Protein AF-A0A925M7I0-F1 (afdb_monomer_lite)

Structure (mmCIF, N/CA/C/O backbone):
data_AF-A0A925M7I0-F1
#
_entry.id   AF-A0A925M7I0-F1
#
loop_
_atom_site.group_PDB
_atom_site.id
_atom_site.type_symbol
_atom_site.label_atom_id
_atom_site.label_alt_id
_atom_site.label_comp_id
_atom_site.label_asym_id
_atom_site.label_entity_id
_atom_site.label_seq_id
_atom_site.pdbx_PDB_ins_code
_atom_site.Cartn_x
_atom_site.Cartn_y
_atom_site.Cartn_z
_atom_site.occupancy
_atom_site.B_iso_or_equiv
_atom_site.auth_seq_id
_atom_site.auth_comp_id
_atom_site.auth_asym_id
_atom_site.auth_atom_id
_atom_site.pdbx_PDB_model_num
ATOM 1 N N . MET A 1 1 ? 18.704 6.364 -15.066 1.00 90.94 1 MET A N 1
ATOM 2 C CA . MET A 1 1 ? 18.116 6.092 -13.742 1.00 90.94 1 MET A CA 1
ATOM 3 C C . MET A 1 1 ? 16.624 5.858 -13.914 1.00 90.94 1 MET A C 1
ATOM 5 O O . MET A 1 1 ? 16.005 6.660 -14.600 1.00 90.94 1 MET A O 1
ATOM 9 N N . LEU A 1 2 ? 16.064 4.808 -13.305 1.00 97.75 2 LEU A N 1
ATOM 10 C CA . LEU A 1 2 ? 14.623 4.527 -13.239 1.00 97.75 2 LEU A CA 1
ATOM 11 C C . LEU A 1 2 ? 14.126 4.755 -11.804 1.00 97.75 2 LEU A C 1
ATOM 13 O O . LEU A 1 2 ? 14.756 4.280 -10.862 1.00 97.75 2 LEU A O 1
ATOM 17 N N . GLN A 1 3 ? 13.016 5.469 -11.629 1.00 98.06 3 GLN A N 1
ATOM 18 C CA . GLN A 1 3 ? 12.435 5.775 -10.320 1.00 98.06 3 GLN A CA 1
ATOM 19 C C . GLN A 1 3 ? 10.910 5.734 -10.354 1.00 98.06 3 GLN A C 1
ATOM 21 O O . GLN A 1 3 ? 10.291 6.208 -11.300 1.00 98.06 3 GLN A O 1
ATOM 26 N N . ILE A 1 4 ? 10.314 5.224 -9.278 1.00 97.75 4 ILE A N 1
ATOM 27 C CA . ILE A 1 4 ? 8.877 5.321 -9.010 1.00 97.75 4 ILE A CA 1
ATOM 28 C C . ILE A 1 4 ? 8.637 6.609 -8.220 1.00 97.75 4 ILE A C 1
ATOM 30 O O . ILE A 1 4 ? 9.252 6.806 -7.173 1.00 97.75 4 ILE A O 1
ATOM 34 N N . THR A 1 5 ? 7.744 7.471 -8.699 1.00 98.12 5 THR A N 1
ATOM 35 C CA . THR A 1 5 ? 7.407 8.750 -8.051 1.00 98.12 5 THR A CA 1
ATOM 36 C C . THR A 1 5 ? 6.059 8.704 -7.340 1.00 98.12 5 THR A C 1
ATOM 38 O O . THR A 1 5 ? 5.875 9.393 -6.340 1.00 98.12 5 THR A O 1
ATOM 41 N N . GLN A 1 6 ? 5.131 7.860 -7.803 1.00 98.00 6 GLN A N 1
ATOM 42 C CA . GLN A 1 6 ? 3.829 7.677 -7.171 1.00 98.00 6 GLN A CA 1
ATOM 43 C C . GLN A 1 6 ? 3.412 6.209 -7.192 1.00 98.00 6 GLN A C 1
ATOM 45 O O . GLN A 1 6 ? 3.500 5.528 -8.210 1.00 98.00 6 GLN A O 1
ATOM 50 N N . SER A 1 7 ? 2.920 5.733 -6.053 1.00 96.69 7 SER A N 1
ATOM 51 C CA . SER A 1 7 ? 2.360 4.392 -5.878 1.00 96.69 7 SER A CA 1
ATOM 52 C C . SER A 1 7 ? 1.255 4.420 -4.811 1.00 96.69 7 SER A C 1
ATOM 54 O O . SER A 1 7 ? 1.166 5.399 -4.056 1.00 96.69 7 SER A O 1
ATOM 56 N N . PRO A 1 8 ? 0.393 3.389 -4.729 1.00 95.19 8 PRO A N 1
ATOM 57 C CA . PRO A 1 8 ? -0.625 3.304 -3.685 1.00 95.19 8 PRO A CA 1
ATOM 58 C C . PRO A 1 8 ? -0.032 3.428 -2.273 1.00 95.19 8 PRO A C 1
ATOM 60 O O . PRO A 1 8 ? 0.884 2.696 -1.911 1.00 95.19 8 PRO A O 1
ATOM 63 N N . GLN A 1 9 ? -0.578 4.345 -1.470 1.00 93.12 9 GLN A N 1
ATOM 64 C CA . GLN A 1 9 ? -0.134 4.599 -0.087 1.00 93.12 9 GLN A CA 1
ATOM 65 C C . GLN A 1 9 ? -0.892 3.765 0.959 1.00 93.12 9 GLN A C 1
ATOM 67 O O . GLN A 1 9 ? -0.528 3.735 2.131 1.00 93.12 9 GLN A O 1
ATOM 72 N N . ALA A 1 10 ? -1.963 3.094 0.539 1.00 91.25 10 ALA A N 1
ATOM 73 C CA . ALA A 1 10 ? -2.778 2.207 1.356 1.00 91.25 10 ALA A CA 1
ATOM 74 C C . ALA A 1 10 ? -2.949 0.864 0.630 1.00 91.25 10 ALA A C 1
ATOM 76 O O . ALA A 1 10 ? -2.753 0.812 -0.590 1.00 91.25 10 ALA A O 1
ATOM 77 N N . PRO A 1 11 ? -3.330 -0.214 1.345 1.00 94.19 11 PRO A N 1
ATOM 78 C CA . PRO A 1 11 ? -3.639 -1.483 0.707 1.00 94.19 11 PRO A CA 1
ATOM 79 C C . PRO A 1 11 ? -4.671 -1.312 -0.408 1.00 94.19 11 PRO A C 1
ATOM 81 O O . PRO A 1 11 ? -5.693 -0.649 -0.218 1.00 94.19 11 PRO A O 1
ATOM 84 N N . VAL A 1 12 ? -4.409 -1.923 -1.559 1.00 95.62 12 VAL A N 1
ATOM 85 C CA . VAL A 1 12 ? -5.344 -1.927 -2.690 1.00 95.62 12 VAL A CA 1
ATOM 86 C C . VAL A 1 12 ? -6.260 -3.138 -2.595 1.00 95.62 12 VAL A C 1
ATOM 88 O O . VAL A 1 12 ? -5.854 -4.202 -2.121 1.00 95.62 12 VAL A O 1
ATOM 91 N N . LEU A 1 13 ? -7.500 -3.002 -3.053 1.00 96.50 13 LEU A N 1
ATOM 92 C CA . LEU A 1 13 ? -8.404 -4.142 -3.125 1.00 96.50 13 LEU A CA 1
ATOM 93 C C . LEU A 1 13 ? -8.072 -5.035 -4.318 1.00 96.50 13 LEU A C 1
ATOM 95 O O . LEU A 1 13 ? -7.599 -4.582 -5.362 1.00 96.50 13 LEU A O 1
ATOM 99 N N . VAL A 1 14 ? -8.374 -6.323 -4.182 1.00 96.88 14 VAL A N 1
ATOM 100 C CA . VAL A 1 14 ? -8.437 -7.233 -5.327 1.00 96.88 14 VAL A CA 1
ATOM 101 C C . VAL A 1 14 ? -9.343 -6.626 -6.406 1.00 96.88 14 VAL A C 1
ATOM 103 O O . VAL A 1 14 ? -10.416 -6.108 -6.111 1.00 96.88 14 VAL A O 1
ATOM 106 N N . GLN A 1 15 ? -8.883 -6.673 -7.658 1.00 96.38 15 GLN A N 1
ATOM 107 C CA . GLN A 1 15 ? -9.511 -6.086 -8.848 1.00 96.38 15 GLN A CA 1
ATOM 108 C C . GLN A 1 15 ? -9.662 -4.556 -8.849 1.00 96.38 15 GLN A C 1
ATOM 110 O O . GLN A 1 15 ? -10.131 -3.997 -9.843 1.00 96.38 15 GLN A O 1
ATOM 115 N N . GLN A 1 16 ? -9.206 -3.850 -7.812 1.00 96.00 16 GLN A N 1
ATOM 116 C CA . GLN A 1 16 ? -9.140 -2.395 -7.841 1.00 96.00 16 GLN A CA 1
ATOM 117 C C . GLN A 1 16 ? -8.022 -1.945 -8.779 1.00 96.00 16 GLN A C 1
ATOM 119 O O . GLN A 1 16 ? -6.865 -2.340 -8.632 1.00 96.00 16 GLN A O 1
ATOM 124 N N . ARG A 1 17 ? -8.384 -1.085 -9.733 1.00 96.75 17 ARG A N 1
ATOM 125 C CA . ARG A 1 17 ? -7.419 -0.400 -10.590 1.00 96.75 17 ARG A CA 1
ATOM 126 C C . ARG A 1 17 ? -6.715 0.704 -9.814 1.00 96.75 17 ARG A C 1
ATOM 128 O O . ARG A 1 17 ? -7.347 1.440 -9.056 1.00 96.75 17 ARG A O 1
ATOM 135 N N . PHE A 1 18 ? -5.421 0.828 -10.044 1.00 96.00 18 PHE A N 1
ATOM 136 C CA . PHE A 1 18 ? -4.593 1.917 -9.550 1.00 96.00 18 PHE A CA 1
ATOM 137 C C . PHE A 1 18 ? -3.508 2.231 -10.578 1.00 96.00 18 PHE A C 1
ATOM 139 O O . PHE A 1 18 ? -3.229 1.419 -11.461 1.00 96.00 18 PHE A O 1
ATOM 146 N N . SER A 1 19 ? -2.881 3.392 -10.425 1.00 96.81 19 SER A N 1
ATOM 147 C CA . SER A 1 19 ? -1.779 3.823 -11.278 1.00 96.81 19 SER A CA 1
ATOM 148 C C . SER A 1 19 ? -0.482 3.869 -10.480 1.00 96.81 19 SER A C 1
ATOM 150 O O . SER A 1 19 ? -0.469 4.248 -9.304 1.00 96.81 19 SER A O 1
ATOM 152 N N . ILE A 1 20 ? 0.612 3.491 -11.129 1.00 97.44 20 ILE A N 1
ATOM 153 C CA . ILE A 1 20 ? 1.974 3.750 -10.666 1.00 97.44 20 ILE A CA 1
ATOM 154 C C . ILE A 1 20 ? 2.598 4.699 -11.675 1.00 97.44 20 ILE A C 1
ATOM 156 O O . ILE A 1 20 ? 2.519 4.458 -12.881 1.00 97.44 20 ILE A O 1
ATOM 160 N N . LEU A 1 21 ? 3.197 5.771 -11.174 1.00 98.25 21 LEU A N 1
ATOM 161 C CA . LEU A 1 21 ? 3.891 6.752 -11.992 1.00 98.25 21 LEU A CA 1
ATOM 162 C C . LEU A 1 21 ? 5.365 6.753 -11.624 1.00 98.25 21 LEU A C 1
ATOM 164 O O . LEU A 1 21 ? 5.753 6.450 -10.487 1.00 98.25 21 LEU A O 1
ATOM 168 N N . GLY A 1 22 ? 6.181 7.153 -12.583 1.00 98.19 22 GLY A N 1
ATOM 169 C CA . GLY A 1 22 ? 7.586 7.363 -12.342 1.00 98.19 22 GLY A CA 1
ATOM 170 C C . GLY A 1 22 ? 8.278 8.106 -13.461 1.00 98.19 22 GLY A C 1
ATOM 171 O O . GLY A 1 22 ? 7.657 8.636 -14.383 1.00 98.19 22 GLY A O 1
ATOM 172 N N . VAL A 1 23 ? 9.595 8.148 -13.332 1.00 98.31 23 VAL A N 1
ATOM 173 C CA . VAL A 1 23 ? 10.498 8.772 -14.290 1.00 98.31 23 VAL A CA 1
ATOM 174 C C . VAL A 1 23 ? 11.639 7.820 -14.614 1.00 98.31 23 VAL A C 1
ATOM 176 O O . VAL A 1 23 ? 12.052 6.998 -13.793 1.00 98.31 23 VAL A O 1
ATOM 179 N N . AL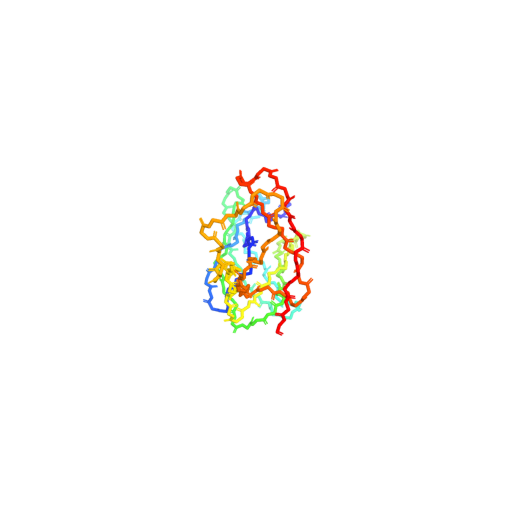A A 1 24 ? 12.141 7.910 -15.832 1.00 98.19 24 ALA A N 1
ATOM 180 C CA . ALA A 1 24 ? 13.329 7.239 -16.316 1.00 98.19 24 ALA A CA 1
ATOM 181 C C . ALA A 1 24 ? 14.251 8.270 -16.983 1.00 98.19 24 ALA A C 1
ATOM 183 O O . ALA A 1 24 ? 13.862 9.409 -17.234 1.00 98.19 24 ALA A O 1
ATOM 184 N N . SER A 1 25 ? 15.487 7.876 -17.290 1.00 97.31 25 SER A N 1
ATOM 185 C CA . SER A 1 25 ? 16.349 8.700 -18.145 1.00 97.31 25 SER A CA 1
ATOM 186 C C . SER A 1 25 ? 15.656 8.942 -19.497 1.00 97.31 25 SER A C 1
ATOM 188 O O . SER A 1 25 ? 15.249 7.952 -20.111 1.00 97.31 25 SER A O 1
ATOM 190 N N . PRO A 1 26 ? 15.591 10.185 -20.018 1.00 96.06 26 PRO A N 1
ATOM 191 C CA . PRO A 1 26 ? 15.046 10.462 -21.353 1.00 96.06 26 PRO A CA 1
ATOM 192 C C . PRO A 1 26 ? 15.755 9.699 -22.482 1.00 96.06 26 PRO A C 1
ATOM 194 O O . PRO A 1 26 ? 15.193 9.495 -23.550 1.00 96.06 26 PRO A O 1
ATOM 197 N N . SER A 1 27 ? 16.974 9.197 -22.241 1.00 96.69 27 SER A N 1
ATOM 198 C CA . SER A 1 27 ? 17.673 8.289 -23.163 1.00 96.69 27 SER A CA 1
ATOM 199 C C . SER A 1 27 ? 16.935 6.968 -23.421 1.00 96.69 27 SER A C 1
ATOM 201 O O . SER A 1 27 ? 17.282 6.264 -24.363 1.00 96.69 27 SER A O 1
ATOM 203 N N . TYR A 1 28 ? 15.963 6.607 -22.579 1.00 97.62 28 TYR A N 1
ATOM 204 C CA . TYR A 1 28 ? 15.108 5.433 -22.754 1.00 97.62 28 TYR A CA 1
ATOM 205 C C . TYR A 1 28 ? 13.752 5.759 -23.399 1.00 97.62 28 TYR A C 1
ATOM 207 O O . TYR A 1 28 ? 12.913 4.864 -23.501 1.00 97.62 28 TYR A O 1
ATOM 215 N N . ALA A 1 29 ? 13.518 6.999 -23.838 1.00 97.88 29 ALA A N 1
ATOM 216 C CA . ALA A 1 29 ? 12.279 7.388 -24.508 1.00 97.88 29 ALA A CA 1
ATOM 217 C C . ALA A 1 29 ? 11.925 6.433 -25.662 1.00 97.88 29 ALA A C 1
ATOM 219 O O . ALA A 1 29 ? 12.789 6.005 -26.431 1.00 97.88 29 ALA A O 1
ATOM 220 N N . GLY A 1 30 ? 10.646 6.067 -25.760 1.00 97.69 30 GLY A N 1
ATOM 221 C CA . GLY A 1 30 ? 10.139 5.097 -26.734 1.00 97.69 30 GLY A CA 1
ATOM 222 C C . GLY A 1 30 ? 10.402 3.628 -26.382 1.00 97.69 30 GLY A C 1
ATOM 223 O O . GLY A 1 30 ? 9.878 2.745 -27.059 1.00 97.69 30 GLY A O 1
ATOM 224 N N . SER A 1 31 ? 11.164 3.337 -25.323 1.00 97.81 31 SER 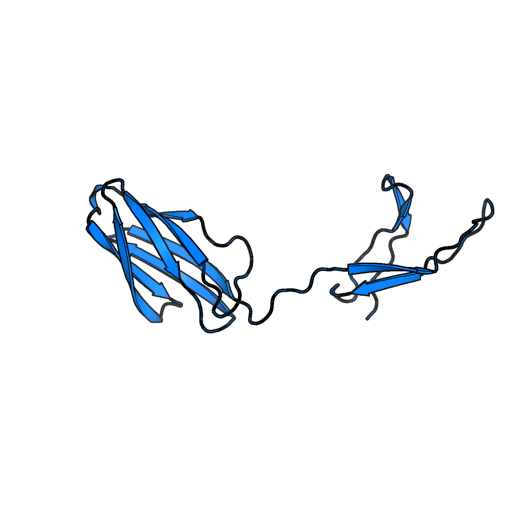A N 1
ATOM 225 C CA . SER A 1 31 ? 11.369 1.966 -24.837 1.00 97.81 31 SER A CA 1
ATOM 226 C C . SER A 1 31 ? 10.235 1.536 -23.907 1.00 97.81 31 SER A C 1
ATOM 228 O O . SER A 1 31 ? 9.717 2.339 -23.130 1.00 97.81 31 SER A O 1
ATOM 230 N N . ASN A 1 32 ? 9.881 0.250 -23.930 1.00 97.56 32 ASN A N 1
ATOM 231 C CA . ASN A 1 32 ? 8.976 -0.334 -22.942 1.00 97.56 32 ASN A CA 1
ATOM 232 C C . ASN A 1 32 ? 9.709 -0.642 -21.633 1.00 97.56 32 ASN A C 1
ATOM 234 O O . ASN A 1 32 ? 10.804 -1.208 -21.642 1.00 97.56 32 ASN A O 1
ATOM 238 N N . LEU A 1 33 ? 9.052 -0.372 -20.505 1.00 97.12 33 LEU A N 1
ATOM 239 C CA . LEU A 1 33 ? 9.430 -0.973 -19.230 1.00 97.12 33 LEU A CA 1
ATOM 240 C C . LEU A 1 33 ? 9.097 -2.464 -19.242 1.00 97.12 33 LEU A C 1
ATOM 242 O O . LEU A 1 33 ? 8.042 -2.875 -19.723 1.00 97.12 33 LEU A O 1
ATOM 246 N N . MET A 1 34 ? 9.955 -3.277 -18.643 1.00 97.50 34 MET A N 1
ATOM 247 C CA . MET A 1 34 ? 9.646 -4.664 -18.324 1.00 97.50 34 MET A CA 1
ATOM 248 C C . MET A 1 34 ? 9.144 -4.766 -16.891 1.00 97.50 34 MET A C 1
ATOM 250 O O . MET A 1 34 ? 9.789 -4.280 -15.966 1.00 97.50 34 MET A O 1
ATOM 254 N N . MET A 1 35 ? 7.994 -5.411 -16.707 1.00 96.12 35 MET A N 1
ATOM 255 C CA . MET A 1 35 ? 7.413 -5.685 -15.396 1.00 96.12 35 MET A CA 1
ATOM 256 C C . MET A 1 35 ? 7.648 -7.138 -15.013 1.00 96.12 35 MET A C 1
ATOM 258 O O . MET A 1 35 ? 7.341 -8.038 -15.793 1.00 96.12 35 MET A O 1
ATOM 262 N N . THR A 1 36 ? 8.116 -7.365 -13.790 1.00 96.94 36 THR A N 1
ATOM 263 C CA . THR A 1 36 ? 8.154 -8.685 -13.161 1.00 96.94 36 THR A CA 1
ATOM 264 C C . THR A 1 36 ? 7.361 -8.648 -11.857 1.00 96.94 36 THR A C 1
ATOM 266 O O . THR A 1 36 ? 7.653 -7.843 -10.976 1.00 96.94 36 THR A O 1
ATOM 269 N N . ILE A 1 37 ? 6.371 -9.528 -11.719 1.00 95.56 37 ILE A N 1
ATOM 270 C CA . ILE A 1 37 ? 5.518 -9.648 -10.531 1.00 95.56 37 ILE A CA 1
ATOM 271 C C . ILE A 1 37 ? 5.890 -10.920 -9.780 1.00 95.56 37 ILE A C 1
ATOM 273 O O . ILE A 1 37 ? 5.959 -12.002 -10.369 1.00 95.56 37 ILE A O 1
ATOM 277 N N . ASP A 1 38 ? 6.143 -10.773 -8.482 1.00 95.75 38 ASP A N 1
ATOM 278 C CA . ASP A 1 38 ? 6.509 -11.844 -7.551 1.00 95.75 38 ASP A CA 1
ATOM 279 C C . ASP A 1 38 ? 7.703 -12.691 -8.046 1.00 95.75 38 ASP A C 1
ATOM 281 O O . ASP A 1 38 ? 7.855 -13.858 -7.699 1.00 95.75 38 ASP A O 1
ATOM 285 N N . GLY A 1 39 ? 8.563 -12.107 -8.892 1.00 94.25 39 GLY A N 1
ATOM 286 C CA . GLY A 1 39 ? 9.707 -12.786 -9.513 1.00 94.25 39 GLY A CA 1
ATOM 287 C C . GLY A 1 39 ? 9.351 -13.821 -10.589 1.00 94.25 39 GLY A C 1
ATOM 288 O O . GLY A 1 39 ? 10.256 -14.436 -11.147 1.00 94.25 39 GLY A O 1
ATOM 289 N N . GLN A 1 40 ? 8.067 -14.017 -10.892 1.00 93.81 40 GLN A N 1
ATOM 290 C CA . GLN A 1 40 ? 7.586 -15.121 -11.729 1.00 93.81 40 GLN A CA 1
ATOM 291 C C . GLN A 1 40 ? 6.936 -14.632 -13.019 1.00 93.81 40 GLN A C 1
ATOM 293 O O . GLN A 1 40 ? 7.288 -15.084 -14.109 1.00 93.81 40 GLN A O 1
ATOM 298 N N . PHE A 1 41 ? 5.994 -13.698 -12.910 1.00 92.38 41 PHE A N 1
ATOM 299 C CA . PHE A 1 41 ? 5.204 -13.258 -14.053 1.00 92.38 41 PHE A CA 1
ATOM 300 C C . PHE A 1 41 ? 5.872 -12.064 -14.713 1.00 92.38 41 PHE A C 1
ATOM 302 O O . PHE A 1 41 ? 6.033 -11.023 -14.081 1.00 92.38 41 PHE A O 1
ATOM 309 N N . ARG A 1 42 ? 6.246 -12.213 -15.983 1.00 95.19 42 ARG A N 1
ATOM 310 C CA . ARG A 1 42 ? 6.847 -11.144 -16.781 1.00 95.19 42 ARG A CA 1
ATOM 311 C C . ARG A 1 42 ? 5.843 -10.605 -17.786 1.00 95.19 42 ARG A C 1
ATOM 313 O O . ARG A 1 42 ? 5.180 -11.383 -18.465 1.00 95.19 42 ARG A O 1
ATOM 320 N N . ALA A 1 43 ? 5.760 -9.287 -17.892 1.00 93.12 43 ALA A N 1
ATOM 321 C CA . ALA A 1 43 ? 4.892 -8.607 -18.841 1.00 93.12 43 ALA A CA 1
ATOM 322 C C . ALA A 1 43 ? 5.575 -7.358 -19.398 1.00 93.12 43 ALA A C 1
ATOM 324 O O . ALA A 1 43 ? 6.352 -6.696 -18.707 1.00 93.12 43 ALA A O 1
ATOM 325 N N . THR A 1 44 ? 5.258 -7.024 -20.644 1.00 95.00 44 THR A N 1
ATOM 326 C CA . THR A 1 44 ? 5.619 -5.731 -21.223 1.00 95.00 44 THR A CA 1
ATOM 327 C C . THR A 1 44 ? 4.768 -4.646 -20.566 1.00 95.00 44 THR A C 1
ATOM 329 O O . THR A 1 44 ? 3.542 -4.735 -20.543 1.00 95.00 44 THR A O 1
ATOM 332 N N . GLY A 1 45 ? 5.435 -3.661 -19.978 1.00 92.38 45 GLY A N 1
ATOM 333 C CA . GLY A 1 45 ? 4.844 -2.503 -19.322 1.00 92.38 45 GLY A CA 1
ATOM 334 C C . GLY A 1 45 ? 4.715 -1.293 -20.251 1.00 92.38 45 GLY A C 1
ATOM 335 O O . GLY A 1 45 ? 4.791 -1.432 -21.480 1.00 92.38 45 GLY A O 1
ATOM 336 N N . PRO A 1 46 ? 4.495 -0.100 -19.674 1.00 94.81 46 PRO A N 1
ATOM 337 C CA . PRO A 1 46 ? 4.254 1.110 -20.445 1.00 94.81 46 PRO A CA 1
ATOM 338 C C . PRO A 1 46 ? 5.501 1.545 -21.212 1.00 94.81 46 PRO A C 1
ATOM 340 O O . PRO A 1 46 ? 6.629 1.175 -20.874 1.00 94.81 46 PRO A O 1
ATOM 343 N N . VAL A 1 47 ? 5.274 2.346 -22.246 1.00 97.81 47 VAL A N 1
ATOM 344 C CA . VAL A 1 47 ? 6.336 3.033 -22.980 1.00 97.81 47 VAL A CA 1
ATOM 345 C C . VAL A 1 47 ? 6.754 4.270 -22.188 1.00 97.81 47 VAL A C 1
ATOM 347 O O . VAL A 1 47 ? 5.907 4.956 -21.620 1.00 97.81 47 VAL A O 1
ATOM 350 N N . ILE A 1 48 ? 8.057 4.531 -22.138 1.00 98.44 48 ILE A N 1
ATOM 351 C CA . ILE A 1 48 ? 8.617 5.750 -21.552 1.00 98.44 48 ILE A CA 1
ATOM 352 C C . ILE A 1 48 ? 8.425 6.900 -22.543 1.00 98.44 48 ILE A C 1
ATOM 354 O O . ILE A 1 48 ? 8.813 6.779 -23.709 1.00 98.44 48 ILE A O 1
ATOM 358 N N . ASP A 1 49 ? 7.844 8.003 -22.086 1.00 98.50 49 ASP A N 1
ATOM 359 C CA . ASP A 1 49 ? 7.615 9.192 -22.905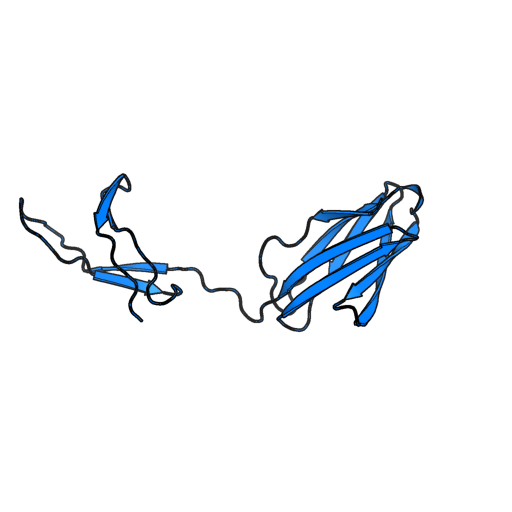 1.00 98.50 49 ASP A CA 1
ATOM 360 C C . ASP A 1 49 ? 8.928 9.955 -23.180 1.00 98.50 49 ASP A C 1
ATOM 362 O O . ASP A 1 49 ? 9.978 9.692 -22.586 1.00 98.50 49 ASP A O 1
ATOM 366 N N . VAL A 1 50 ? 8.888 10.907 -24.110 1.00 98.06 50 VAL A N 1
ATOM 367 C CA . VAL A 1 50 ? 10.033 11.714 -24.558 1.00 98.06 50 VAL A CA 1
ATOM 368 C C . VAL A 1 50 ? 10.698 12.504 -23.430 1.00 98.06 50 VAL A C 1
ATOM 370 O O . VAL A 1 50 ? 11.910 12.714 -23.453 1.00 98.06 50 VAL A O 1
ATOM 373 N N . ASP A 1 51 ? 9.929 12.916 -22.427 1.00 97.56 51 ASP A N 1
ATOM 374 C CA . ASP A 1 51 ? 10.427 13.620 -21.244 1.00 97.56 51 ASP A CA 1
ATOM 375 C C . ASP A 1 51 ? 10.937 12.670 -20.142 1.00 97.56 51 ASP A C 1
ATOM 377 O O . ASP A 1 51 ? 11.410 13.117 -19.096 1.00 97.56 51 ASP A O 1
ATOM 381 N N . GLY A 1 52 ? 10.882 11.357 -20.386 1.00 97.88 52 GLY A N 1
ATOM 382 C CA . GLY A 1 52 ? 11.278 10.314 -19.450 1.00 97.88 52 GLY A CA 1
ATOM 383 C C . GLY A 1 52 ? 10.172 9.885 -18.485 1.00 97.88 52 GLY A C 1
ATOM 384 O O . GLY A 1 52 ? 10.411 8.990 -17.672 1.00 97.88 52 GLY A O 1
ATOM 385 N N . THR A 1 53 ? 8.977 10.474 -18.534 1.00 98.50 53 THR A N 1
ATOM 386 C CA . THR A 1 53 ? 7.861 10.051 -17.678 1.00 98.50 53 THR A CA 1
ATOM 387 C C . THR A 1 53 ? 7.259 8.730 -18.144 1.00 98.50 53 THR A C 1
ATOM 389 O O . THR A 1 53 ? 7.369 8.323 -19.301 1.00 98.50 53 THR A O 1
ATOM 392 N N . TRP A 1 54 ? 6.642 8.008 -17.214 1.00 98.19 54 TRP A N 1
ATOM 393 C CA . TRP A 1 54 ? 5.888 6.801 -17.525 1.00 98.19 54 TRP A CA 1
ATOM 394 C C . TRP A 1 54 ? 4.765 6.596 -16.509 1.00 98.19 54 TRP A C 1
ATOM 396 O O . TRP A 1 54 ? 4.864 6.985 -15.341 1.00 98.19 54 TRP A O 1
ATOM 406 N N . GLN A 1 55 ? 3.699 5.935 -16.956 1.00 98.12 55 GLN A N 1
ATOM 407 C CA . GLN A 1 55 ? 2.566 5.545 -16.125 1.00 98.12 55 GLN A CA 1
ATOM 408 C C . GLN A 1 55 ? 2.117 4.137 -16.498 1.00 98.12 55 GLN A C 1
ATOM 410 O O . GLN A 1 55 ? 1.982 3.816 -17.676 1.00 98.12 55 GLN A O 1
ATOM 415 N N . VAL A 1 56 ? 1.834 3.311 -15.494 1.00 95.75 56 VAL A N 1
ATOM 416 C CA . VAL A 1 56 ? 1.148 2.031 -15.679 1.00 95.75 56 VAL A CA 1
ATOM 417 C C . VAL A 1 56 ? -0.122 1.987 -14.849 1.00 95.75 56 VAL A C 1
ATOM 419 O O . VAL A 1 56 ? -0.090 2.232 -13.643 1.00 95.75 56 VAL A O 1
ATOM 422 N N . ASP A 1 57 ? -1.224 1.621 -15.496 1.00 95.44 57 ASP A N 1
ATOM 423 C CA . ASP A 1 57 ? -2.473 1.284 -14.826 1.00 95.44 57 ASP A CA 1
ATOM 424 C C . ASP A 1 57 ? -2.538 -0.228 -14.635 1.00 95.44 57 ASP A C 1
ATOM 426 O O . ASP A 1 57 ? -2.379 -1.004 -15.581 1.00 95.44 57 ASP A O 1
ATOM 430 N N . PHE A 1 58 ? -2.751 -0.662 -13.398 1.00 92.31 58 PHE A N 1
ATOM 431 C CA . PHE A 1 58 ? -2.663 -2.069 -13.038 1.00 92.31 58 PHE A CA 1
ATOM 432 C C . PHE A 1 58 ? -3.747 -2.476 -12.041 1.00 92.31 58 PHE A C 1
ATOM 434 O O . PHE A 1 58 ? -4.359 -1.642 -11.372 1.00 92.31 58 PHE A O 1
ATOM 441 N N . LEU A 1 59 ? -3.999 -3.781 -11.955 1.00 94.75 59 LEU A N 1
ATOM 442 C CA . LEU A 1 59 ? -4.835 -4.394 -10.926 1.00 94.75 59 LEU A CA 1
ATOM 443 C C . LEU A 1 59 ? -4.277 -5.768 -10.565 1.00 94.75 59 LEU A C 1
ATOM 445 O O . LEU A 1 59 ? -3.729 -6.468 -11.416 1.00 94.75 59 LEU A O 1
ATOM 449 N N . PHE A 1 60 ? -4.471 -6.183 -9.316 1.00 95.12 60 PHE A N 1
ATOM 450 C CA . PHE A 1 60 ? -4.151 -7.538 -8.874 1.00 95.12 60 PHE A CA 1
ATOM 451 C C . PHE A 1 60 ? -5.420 -8.366 -8.713 1.00 95.12 60 PHE A C 1
ATOM 453 O O . PHE A 1 60 ? -6.412 -7.905 -8.156 1.00 95.12 60 PHE A O 1
ATOM 460 N N . GLN A 1 61 ? -5.385 -9.615 -9.172 1.00 94.50 61 GLN A N 1
ATOM 461 C CA . GLN A 1 61 ? -6.528 -10.532 -9.080 1.00 94.50 61 GLN A CA 1
ATOM 462 C C . GLN A 1 61 ? -6.586 -11.304 -7.758 1.00 94.50 61 GLN A C 1
ATOM 464 O O . GLN A 1 61 ? -7.577 -11.970 -7.476 1.00 94.50 61 GLN A O 1
ATOM 469 N N . GLN A 1 62 ? -5.528 -11.242 -6.953 1.00 94.44 62 GLN A N 1
ATOM 470 C CA . GLN A 1 62 ? -5.396 -12.027 -5.734 1.00 94.44 62 GLN A CA 1
ATOM 471 C C . GLN A 1 62 ? -4.740 -11.204 -4.628 1.00 94.44 62 GLN A C 1
ATOM 473 O O . GLN A 1 62 ? -3.791 -10.455 -4.872 1.00 94.44 62 GLN A O 1
ATOM 478 N N . ALA A 1 63 ? -5.223 -11.402 -3.401 1.00 96.38 63 ALA A N 1
ATOM 479 C CA . ALA A 1 63 ? -4.658 -10.795 -2.203 1.00 96.38 63 ALA A CA 1
ATOM 480 C C . ALA A 1 63 ? -3.225 -11.289 -1.933 1.00 96.38 63 ALA A C 1
ATOM 482 O O . ALA A 1 63 ? -2.800 -12.321 -2.461 1.00 96.38 63 ALA A O 1
ATOM 483 N N . GLY A 1 64 ? -2.486 -10.541 -1.120 1.00 96.44 64 GLY A N 1
ATOM 484 C CA . GLY A 1 64 ? -1.099 -10.810 -0.751 1.00 96.44 64 GLY A CA 1
ATOM 485 C C . GLY A 1 64 ? -0.207 -9.579 -0.893 1.00 96.44 64 GLY A C 1
ATOM 486 O O . GLY A 1 64 ? -0.601 -8.567 -1.467 1.00 96.44 64 GLY A O 1
ATOM 487 N N . ASN A 1 65 ? 1.015 -9.678 -0.378 1.00 97.12 65 ASN A N 1
ATOM 488 C CA . ASN A 1 65 ? 2.044 -8.666 -0.595 1.00 97.12 65 ASN A CA 1
ATOM 489 C C . ASN A 1 65 ? 2.699 -8.923 -1.953 1.00 97.12 65 ASN A C 1
ATOM 491 O O . ASN A 1 65 ? 3.471 -9.870 -2.089 1.00 97.12 65 ASN A O 1
ATOM 495 N N . ARG A 1 66 ? 2.358 -8.109 -2.954 1.00 96.56 66 ARG A N 1
ATOM 496 C CA . ARG A 1 66 ? 2.793 -8.288 -4.342 1.00 96.56 66 ARG A CA 1
ATOM 497 C C . ARG A 1 66 ? 4.043 -7.474 -4.613 1.00 96.56 66 ARG A C 1
ATOM 499 O O . ARG A 1 66 ? 4.002 -6.248 -4.523 1.00 96.56 66 ARG A O 1
ATOM 506 N N . ARG A 1 67 ? 5.148 -8.139 -4.942 1.00 96.88 67 ARG A N 1
ATOM 507 C CA . ARG A 1 67 ? 6.404 -7.475 -5.307 1.00 96.88 67 ARG A CA 1
ATOM 508 C C . ARG A 1 67 ? 6.388 -7.184 -6.798 1.00 96.88 67 ARG A C 1
ATOM 510 O O . ARG A 1 67 ? 6.375 -8.107 -7.607 1.00 96.88 67 ARG A O 1
ATOM 517 N N . LEU A 1 68 ? 6.415 -5.910 -7.158 1.00 96.12 68 LEU A N 1
ATOM 518 C CA . LEU A 1 68 ? 6.556 -5.461 -8.535 1.00 96.12 68 LEU A CA 1
ATOM 519 C C . LEU A 1 68 ? 7.977 -4.947 -8.751 1.00 96.12 68 LEU A C 1
ATOM 521 O O . LEU A 1 68 ? 8.450 -4.079 -8.019 1.00 96.12 68 LEU A O 1
ATOM 525 N N . LYS A 1 69 ? 8.628 -5.462 -9.790 1.00 97.38 69 LYS A N 1
ATOM 526 C CA . LYS A 1 69 ? 9.895 -4.961 -10.314 1.00 97.38 69 LYS A CA 1
ATOM 527 C C . LYS A 1 69 ? 9.671 -4.370 -11.700 1.00 97.38 69 LYS A C 1
ATOM 529 O O . LYS A 1 69 ? 9.039 -5.006 -12.539 1.00 97.38 69 LYS A O 1
ATOM 534 N N . LEU A 1 70 ? 10.197 -3.173 -11.920 1.00 97.50 70 LEU A N 1
ATOM 535 C CA . LEU A 1 70 ? 10.236 -2.465 -13.196 1.00 97.50 70 LEU A CA 1
ATOM 536 C C . LEU A 1 70 ? 11.684 -2.394 -13.673 1.00 97.50 70 LEU A C 1
ATOM 538 O O . LEU A 1 70 ? 12.571 -2.105 -12.871 1.00 97.50 70 LEU A O 1
ATOM 542 N N . GLU A 1 71 ? 11.930 -2.656 -14.954 1.00 97.88 71 GLU A N 1
ATOM 543 C CA . GLU A 1 71 ? 13.278 -2.712 -15.531 1.00 97.88 71 GLU A CA 1
ATOM 544 C C . GLU A 1 71 ? 13.318 -2.059 -16.918 1.00 97.88 71 GLU A C 1
ATOM 546 O O . GLU A 1 71 ? 12.395 -2.225 -17.715 1.00 97.88 71 GLU A O 1
ATOM 551 N N . VAL A 1 72 ? 14.407 -1.350 -17.224 1.00 97.81 72 VAL A N 1
ATOM 552 C CA . VAL A 1 72 ? 14.737 -0.879 -18.578 1.00 97.81 72 VAL A CA 1
ATOM 553 C C . VAL A 1 72 ? 16.250 -0.765 -18.729 1.00 97.81 72 VAL A C 1
ATOM 555 O O . VAL A 1 72 ? 16.923 -0.130 -17.918 1.00 97.81 72 VAL A O 1
ATOM 558 N N . GLY A 1 73 ? 16.807 -1.409 -19.758 1.00 94.88 73 GLY A N 1
ATOM 559 C CA . GLY A 1 73 ? 18.259 -1.516 -19.908 1.00 94.88 73 GLY A CA 1
ATOM 560 C C . GLY A 1 73 ? 18.897 -2.160 -18.672 1.00 94.88 73 GLY A C 1
ATOM 561 O O . GLY A 1 73 ? 18.571 -3.292 -18.321 1.00 94.88 73 GLY A O 1
ATOM 562 N N . THR A 1 74 ? 19.796 -1.431 -18.011 1.00 95.25 74 THR A N 1
ATOM 563 C CA . THR A 1 74 ? 20.446 -1.850 -16.754 1.00 95.25 74 THR A CA 1
ATOM 564 C C . THR A 1 74 ? 19.778 -1.286 -15.499 1.00 95.25 74 THR A C 1
ATOM 566 O O . THR A 1 74 ? 20.193 -1.616 -14.390 1.00 95.25 74 THR A O 1
ATOM 569 N N . ASP A 1 75 ? 18.777 -0.418 -15.653 1.00 97.75 75 ASP A N 1
ATOM 570 C CA . ASP A 1 75 ? 18.111 0.239 -14.535 1.00 97.75 75 ASP A CA 1
ATOM 571 C C . ASP A 1 75 ? 16.920 -0.587 -14.051 1.00 97.75 75 ASP A C 1
ATOM 573 O O . ASP A 1 75 ? 16.197 -1.202 -14.838 1.00 97.75 75 ASP A O 1
ATOM 577 N N . SER A 1 76 ? 16.685 -0.565 -12.739 1.00 97.38 76 SER A N 1
ATOM 578 C CA . SER A 1 76 ? 15.514 -1.200 -12.143 1.00 97.38 76 SER A CA 1
ATOM 579 C C . SER A 1 76 ? 14.987 -0.428 -10.941 1.00 97.38 76 SER A C 1
ATOM 581 O O . SER A 1 76 ? 15.733 0.286 -10.270 1.00 97.38 76 SER A O 1
ATOM 583 N N . ALA A 1 77 ? 13.694 -0.580 -10.682 1.00 97.25 77 ALA A N 1
ATOM 584 C CA . ALA A 1 77 ? 13.014 -0.054 -9.511 1.00 97.25 77 ALA A CA 1
ATOM 585 C C . ALA A 1 77 ? 12.028 -1.103 -8.990 1.00 97.25 77 ALA A C 1
ATOM 587 O O . ALA A 1 77 ? 11.435 -1.853 -9.766 1.00 97.25 77 ALA A O 1
ATOM 588 N N . GLU A 1 78 ? 11.850 -1.166 -7.675 1.00 97.06 78 GLU A N 1
ATOM 589 C CA . GLU A 1 78 ? 10.998 -2.165 -7.038 1.00 97.06 78 GLU A CA 1
ATOM 590 C C . GLU A 1 78 ? 10.087 -1.542 -5.992 1.00 97.06 78 GLU A C 1
ATOM 592 O O . GLU A 1 78 ? 10.459 -0.586 -5.312 1.00 97.06 78 GLU A O 1
ATOM 597 N N . LEU A 1 79 ? 8.899 -2.122 -5.841 1.00 96.38 79 LEU A N 1
ATOM 598 C CA . LEU A 1 79 ? 7.965 -1.780 -4.780 1.00 96.38 79 LEU A CA 1
ATOM 599 C C . LEU A 1 79 ? 7.133 -3.006 -4.385 1.00 96.38 79 LEU A C 1
ATOM 601 O O . LEU A 1 79 ? 6.895 -3.904 -5.194 1.00 96.38 79 LEU A O 1
ATOM 605 N N . THR A 1 80 ? 6.643 -3.016 -3.148 1.00 97.19 80 THR A N 1
ATOM 606 C CA . THR A 1 80 ? 5.710 -4.038 -2.656 1.00 97.19 80 THR A CA 1
ATOM 607 C C . THR A 1 80 ? 4.346 -3.406 -2.414 1.00 97.19 80 THR A C 1
ATOM 609 O O . THR A 1 80 ? 4.248 -2.437 -1.665 1.00 97.19 80 THR A O 1
ATOM 612 N N . ILE A 1 81 ? 3.293 -3.965 -3.015 1.00 96.38 81 ILE A N 1
ATOM 613 C CA . ILE A 1 81 ? 1.906 -3.516 -2.845 1.00 96.38 81 ILE A CA 1
ATOM 614 C C . ILE A 1 81 ? 1.157 -4.515 -1.965 1.00 96.38 81 ILE A C 1
ATOM 616 O O . ILE A 1 81 ? 0.987 -5.669 -2.369 1.00 96.38 81 ILE A O 1
ATOM 620 N N . PRO A 1 82 ? 0.654 -4.099 -0.793 1.00 96.56 82 PRO A N 1
ATOM 621 C CA . PRO A 1 82 ? -0.308 -4.892 -0.043 1.00 96.56 82 PRO A CA 1
ATOM 622 C C . PRO A 1 82 ? -1.640 -4.936 -0.800 1.00 96.56 82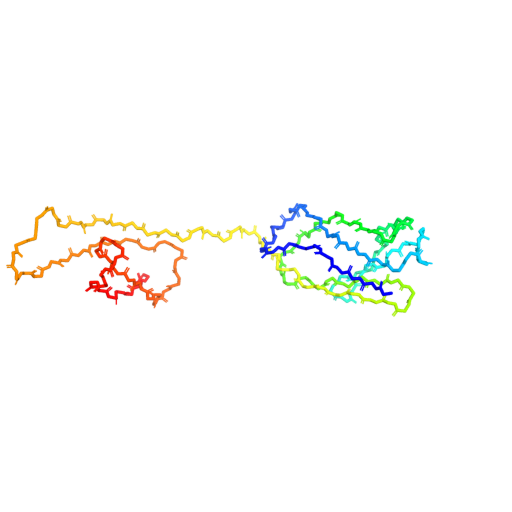 PRO A C 1
ATOM 624 O O . PRO A 1 82 ? -2.282 -3.904 -1.002 1.00 96.56 82 PRO A O 1
ATOM 627 N N . VAL A 1 83 ? -2.066 -6.128 -1.211 1.00 96.88 83 VAL A N 1
ATOM 628 C CA . VAL A 1 83 ? -3.366 -6.365 -1.849 1.00 96.88 83 VAL A CA 1
ATOM 629 C C . VAL A 1 83 ? -4.257 -7.129 -0.883 1.00 96.88 83 VAL A C 1
ATOM 631 O O . VAL A 1 83 ? -3.875 -8.186 -0.380 1.00 96.88 83 VAL A O 1
ATOM 634 N N . VAL A 1 84 ? -5.462 -6.628 -0.634 1.00 96.06 84 VAL A N 1
ATOM 635 C CA . VAL A 1 84 ? -6.419 -7.225 0.307 1.00 96.06 84 VAL A CA 1
ATOM 636 C C . VAL A 1 84 ? -7.727 -7.582 -0.394 1.00 96.06 84 VAL A C 1
ATOM 638 O O . VAL A 1 84 ? -8.138 -6.926 -1.345 1.00 96.06 84 VAL A O 1
ATOM 641 N N . ALA A 1 85 ? -8.399 -8.643 0.055 1.00 94.12 85 ALA A N 1
ATOM 642 C CA . ALA A 1 85 ? -9.692 -9.044 -0.511 1.00 94.12 85 ALA A CA 1
ATOM 643 C C . ALA A 1 85 ? -10.839 -8.118 -0.065 1.00 94.12 85 ALA A C 1
ATOM 645 O O . ALA A 1 85 ? -11.803 -7.917 -0.796 1.00 94.12 85 ALA A O 1
ATOM 646 N N . THR A 1 86 ? -10.722 -7.540 1.129 1.00 89.69 86 THR A N 1
ATOM 647 C CA . THR A 1 86 ? -11.709 -6.639 1.728 1.00 89.69 86 THR A CA 1
ATOM 648 C C . THR A 1 86 ? -10.999 -5.447 2.342 1.00 89.69 86 THR A C 1
ATOM 650 O O . THR A 1 86 ? -9.925 -5.602 2.929 1.00 89.69 86 THR A O 1
ATOM 653 N N . ALA A 1 87 ? -11.601 -4.263 2.244 1.00 81.25 87 ALA A N 1
ATOM 654 C CA . ALA A 1 87 ? -11.029 -3.073 2.855 1.00 81.25 87 ALA A CA 1
ATOM 655 C C . ALA A 1 87 ? -11.018 -3.247 4.381 1.00 81.25 87 ALA A C 1
ATOM 657 O O . ALA A 1 87 ? -11.990 -3.779 4.931 1.00 81.25 87 ALA A O 1
ATOM 658 N N . PRO A 1 88 ? -9.954 -2.816 5.080 1.00 75.25 88 PRO A N 1
ATOM 659 C CA . PRO A 1 88 ? -9.971 -2.798 6.532 1.00 75.25 88 PRO A CA 1
ATOM 660 C C . PRO A 1 88 ? -11.144 -1.934 6.996 1.00 75.25 88 PRO A C 1
ATOM 662 O O . PRO A 1 88 ? -11.314 -0.795 6.555 1.00 75.25 88 PRO A O 1
ATOM 665 N N . GLN A 1 89 ? -11.985 -2.493 7.862 1.00 81.19 89 GLN A N 1
ATOM 666 C CA . GLN A 1 89 ? -13.118 -1.755 8.397 1.00 81.19 89 GLN A CA 1
ATOM 667 C C . GLN A 1 89 ? -12.605 -0.619 9.285 1.00 81.19 89 GLN A C 1
ATOM 669 O O . GLN A 1 89 ? -11.680 -0.798 10.081 1.00 81.19 89 GLN A O 1
ATOM 674 N N . ALA A 1 90 ? -13.210 0.562 9.147 1.00 83.25 90 ALA A N 1
ATOM 675 C CA . ALA A 1 90 ? -12.847 1.704 9.971 1.00 83.25 90 ALA A CA 1
ATOM 676 C C . ALA A 1 90 ? -13.039 1.362 11.454 1.00 83.25 90 ALA A C 1
ATOM 678 O O . ALA A 1 90 ? -14.053 0.780 11.852 1.00 83.25 90 ALA A O 1
ATOM 679 N N . ARG A 1 91 ? -12.061 1.749 12.271 1.00 89.62 91 ARG A N 1
ATOM 680 C CA . ARG A 1 91 ? -12.163 1.686 13.729 1.00 89.62 91 ARG A CA 1
ATOM 681 C C . ARG A 1 91 ? -13.285 2.600 14.192 1.00 89.62 91 ARG A C 1
ATOM 683 O O . ARG A 1 91 ? -13.318 3.769 13.815 1.00 89.62 91 ARG A O 1
ATOM 690 N N . GLN A 1 92 ? -14.192 2.075 15.006 1.00 91.69 92 GLN A N 1
ATOM 691 C CA . GLN A 1 92 ? -15.307 2.850 15.544 1.00 91.69 92 GLN A CA 1
ATOM 692 C C . GLN A 1 92 ? -15.352 2.733 17.060 1.00 91.69 92 GLN A C 1
ATOM 694 O O . GLN A 1 92 ? -15.326 1.633 17.604 1.00 91.69 92 GLN A O 1
ATOM 699 N N . LEU A 1 93 ? -15.458 3.877 17.730 1.00 92.81 93 LEU A N 1
ATOM 700 C CA . LEU A 1 93 ? -15.709 3.974 19.162 1.00 92.81 93 LEU A CA 1
ATOM 701 C C . LEU A 1 93 ? -17.057 4.649 19.364 1.00 92.81 93 LEU A C 1
ATOM 703 O O . LEU A 1 93 ? -17.362 5.643 18.705 1.00 92.81 93 LEU A O 1
ATOM 707 N N . ARG A 1 94 ? -17.866 4.110 20.270 1.00 93.75 94 ARG A N 1
ATOM 708 C CA . ARG A 1 94 ? -19.143 4.713 20.657 1.00 93.75 94 ARG A CA 1
ATOM 709 C C . ARG A 1 94 ? -19.317 4.595 22.154 1.00 93.75 94 ARG A C 1
ATOM 711 O O . ARG A 1 94 ? -19.057 3.534 22.713 1.00 93.75 94 ARG A O 1
ATOM 718 N N . PHE A 1 95 ? -19.800 5.655 22.787 1.00 93.38 95 PHE A N 1
ATOM 719 C CA . PHE A 1 95 ? -20.301 5.546 24.147 1.00 93.38 95 PHE A CA 1
ATOM 720 C C . PHE A 1 95 ? -21.686 4.908 24.129 1.00 93.38 95 PHE A C 1
ATOM 722 O O . PHE A 1 95 ? -22.532 5.268 23.313 1.00 93.38 95 PHE A O 1
ATOM 729 N N . THR A 1 96 ? -21.905 3.961 25.031 1.00 92.88 96 THR A N 1
ATOM 730 C CA . THR A 1 96 ? -23.198 3.292 25.228 1.00 92.88 96 THR A CA 1
ATOM 731 C C . THR A 1 96 ? -23.839 3.690 26.547 1.00 92.88 96 THR A C 1
ATOM 733 O O . THR A 1 96 ? -25.060 3.683 26.660 1.00 92.88 96 THR A O 1
ATOM 736 N N . GLN A 1 97 ? -23.028 4.098 27.524 1.00 91.06 97 GLN A N 1
ATOM 737 C CA . GLN A 1 97 ? -23.492 4.568 28.818 1.00 91.06 97 GLN A CA 1
ATOM 738 C C . GLN A 1 97 ? -22.642 5.757 29.254 1.00 91.06 97 GLN A C 1
ATOM 740 O O . GLN A 1 97 ? -21.468 5.603 29.581 1.00 91.06 97 GLN A O 1
ATOM 745 N N . VAL A 1 98 ? -23.248 6.942 29.273 1.00 89.75 98 VAL A N 1
ATOM 746 C CA . VAL A 1 98 ? -22.619 8.166 29.777 1.00 89.75 98 VAL A CA 1
ATOM 747 C C . VAL A 1 98 ? -23.480 8.708 30.916 1.00 89.75 98 VAL A C 1
ATOM 749 O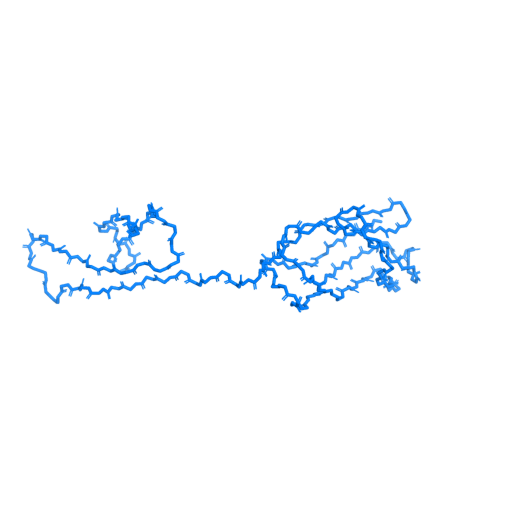 O . VAL A 1 98 ? -24.671 8.949 30.702 1.00 89.75 98 VAL A O 1
ATOM 752 N N . PRO A 1 99 ? -22.923 8.897 32.124 1.00 87.44 99 PRO A N 1
ATOM 753 C CA . PRO A 1 99 ? -23.638 9.546 33.214 1.00 87.44 99 PRO A CA 1
ATOM 754 C C . PRO A 1 99 ? -24.077 10.959 32.811 1.00 87.44 99 PRO A C 1
ATOM 756 O O . PRO A 1 99 ? -23.265 11.764 32.366 1.00 87.44 99 PRO A O 1
ATOM 759 N N . THR A 1 100 ? -25.360 11.279 32.989 1.00 87.00 100 THR A N 1
ATOM 760 C CA . THR A 1 100 ? -25.904 12.614 32.673 1.00 87.00 100 THR A CA 1
ATOM 761 C C . THR A 1 100 ? -25.546 13.660 33.724 1.00 87.00 100 THR A C 1
ATOM 763 O O . THR A 1 100 ? -25.500 14.851 33.426 1.00 87.00 100 THR A O 1
ATOM 766 N N . ARG A 1 101 ? -25.291 13.225 34.963 1.00 86.44 101 ARG A N 1
ATOM 767 C CA . ARG A 1 101 ? -24.768 14.050 36.054 1.00 86.44 101 ARG A CA 1
ATOM 768 C C . ARG A 1 101 ? -23.744 13.250 36.845 1.00 86.44 101 ARG A C 1
ATOM 770 O O . ARG A 1 101 ? -23.954 12.072 37.122 1.00 86.44 101 ARG A O 1
ATOM 777 N N . LEU A 1 102 ? -22.668 13.922 37.229 1.00 84.06 102 LEU A N 1
ATOM 778 C CA . LEU A 1 102 ? -21.585 13.385 38.043 1.00 84.06 102 LEU A CA 1
ATOM 779 C C . LEU A 1 102 ? -21.486 14.229 39.317 1.00 84.06 102 LEU A C 1
ATOM 781 O O . LEU A 1 102 ? -21.110 15.400 39.232 1.00 84.06 102 LEU A O 1
ATOM 785 N N . PRO A 1 103 ? -21.878 13.690 40.485 1.00 83.50 103 PRO A N 1
ATOM 786 C CA . PRO A 1 103 ? -21.690 14.377 41.753 1.00 83.50 103 PRO A CA 1
ATOM 787 C C . PRO A 1 103 ? -20.205 14.610 42.038 1.00 83.50 103 PRO A C 1
ATOM 789 O O . PRO A 1 103 ? -19.344 13.804 41.683 1.00 83.50 103 PRO A O 1
ATOM 792 N N . VAL A 1 104 ? -19.912 15.722 42.706 1.00 87.81 104 VAL A N 1
ATOM 793 C CA . VAL A 1 104 ? -18.546 16.100 43.077 1.00 87.81 104 VAL A CA 1
ATOM 794 C C . VAL A 1 104 ? -17.934 15.026 43.984 1.00 87.81 104 VAL A C 1
ATOM 796 O O . VAL A 1 104 ? -18.598 14.528 44.892 1.00 87.81 104 VAL A O 1
ATOM 799 N N . LEU A 1 105 ? -16.666 14.682 43.726 1.00 85.00 105 LEU A N 1
ATOM 800 C CA . LEU A 1 105 ? -15.889 13.661 44.449 1.00 85.00 105 LEU A CA 1
ATOM 801 C C . LEU A 1 105 ? -16.445 12.226 44.361 1.00 85.00 105 LEU A C 1
ATOM 803 O O . LEU A 1 105 ? -16.090 11.385 45.184 1.00 85.00 105 LEU A O 1
ATOM 807 N N . GLN A 1 106 ? -17.279 11.917 43.365 1.00 86.12 106 GLN A N 1
ATOM 808 C CA . GLN A 1 106 ? -17.734 10.550 43.100 1.00 86.12 106 GLN A CA 1
ATOM 809 C C . GLN A 1 106 ? -17.162 10.000 41.794 1.00 86.12 106 GLN A C 1
ATOM 811 O O . GLN A 1 106 ? -16.912 10.737 40.839 1.00 86.12 106 GLN A O 1
ATOM 816 N N . SER A 1 107 ? -16.970 8.682 41.750 1.00 85.62 107 SER A N 1
ATOM 817 C CA . SER A 1 107 ? -16.660 7.961 40.520 1.00 85.62 107 SER A CA 1
ATOM 818 C C . SER A 1 107 ? -17.948 7.553 39.805 1.00 85.62 107 SER A C 1
ATOM 820 O O . SER A 1 107 ? -18.990 7.338 40.423 1.00 85.62 107 SER A O 1
ATOM 822 N N . ALA A 1 108 ? -17.873 7.419 38.485 1.00 88.75 108 ALA A N 1
ATOM 823 C CA . ALA A 1 108 ? -18.922 6.789 37.703 1.00 88.75 108 ALA A CA 1
ATOM 824 C C . ALA A 1 108 ? -18.311 5.933 36.599 1.00 88.75 108 ALA A C 1
ATOM 826 O O . ALA A 1 108 ? -17.172 6.141 36.177 1.00 88.75 108 ALA A O 1
ATOM 827 N N . THR A 1 109 ? -19.099 4.984 36.113 1.00 89.94 109 THR A N 1
ATOM 828 C CA . THR A 1 109 ? -18.721 4.137 34.987 1.00 89.94 109 THR A CA 1
ATOM 829 C C . THR A 1 109 ? -19.211 4.757 33.686 1.00 89.94 109 THR A C 1
ATOM 831 O O . THR A 1 109 ? -20.388 5.097 33.552 1.00 89.94 109 THR A O 1
ATOM 834 N N . VAL A 1 110 ? -18.305 4.859 32.715 1.00 90.75 110 VAL A N 1
ATOM 835 C CA . VAL A 1 110 ? -18.627 5.165 31.321 1.00 90.75 110 VAL A CA 1
ATOM 836 C C . VAL A 1 110 ? -18.500 3.874 30.522 1.00 90.75 110 VAL A C 1
ATOM 838 O O . VAL A 1 110 ? -17.441 3.250 30.514 1.00 90.75 110 VAL A O 1
ATOM 841 N N . GLY A 1 111 ? -19.588 3.468 29.875 1.00 91.56 111 GLY A N 1
ATOM 842 C CA . GLY A 1 111 ? -19.628 2.307 28.991 1.00 91.56 111 GLY A CA 1
ATOM 843 C C . GLY A 1 111 ? -19.442 2.710 27.531 1.00 91.56 111 GLY A C 1
ATOM 844 O O . GLY A 1 111 ? -19.886 3.781 27.105 1.00 91.56 111 GLY A O 1
ATOM 845 N N . GLY A 1 112 ? -18.819 1.835 26.746 1.00 92.06 112 GLY A N 1
ATOM 846 C CA . GLY A 1 112 ? -18.674 2.027 25.310 1.00 92.06 112 GLY A CA 1
ATOM 847 C C . GLY A 1 112 ? -18.409 0.732 24.556 1.00 92.06 112 GLY A C 1
ATOM 848 O O . GLY A 1 112 ? -18.120 -0.303 25.148 1.00 92.06 112 GLY A O 1
ATOM 849 N N . THR A 1 113 ? -18.511 0.811 23.235 1.00 93.12 113 THR A N 1
ATOM 850 C CA . THR A 1 113 ? -18.170 -0.264 22.298 1.00 93.12 113 THR A CA 1
ATOM 851 C C . THR A 1 113 ? -17.011 0.170 21.417 1.00 93.12 113 THR A C 1
ATOM 853 O O . THR A 1 113 ? -17.001 1.307 20.931 1.00 93.12 113 THR A O 1
ATOM 856 N N . ALA A 1 114 ? -16.089 -0.753 21.153 1.00 92.94 114 ALA A N 1
ATOM 857 C CA . ALA A 1 114 ? -14.988 -0.580 20.219 1.00 92.94 114 ALA A CA 1
ATOM 858 C C . ALA A 1 114 ? -15.091 -1.630 19.108 1.00 92.94 114 ALA A C 1
ATOM 860 O O . ALA A 1 114 ? -14.897 -2.815 19.351 1.00 92.94 114 ALA A O 1
ATOM 861 N N . ALA A 1 115 ? -15.410 -1.199 17.889 1.00 91.69 115 ALA A N 1
ATOM 862 C CA . ALA A 1 115 ? -15.458 -2.073 16.721 1.00 91.69 115 ALA A CA 1
ATOM 863 C C . ALA A 1 115 ? -14.174 -1.935 15.896 1.00 91.69 115 ALA A C 1
ATOM 865 O O . ALA A 1 115 ? -13.681 -0.823 15.680 1.00 91.69 115 ALA A O 1
ATOM 866 N N . ASN A 1 116 ? -13.667 -3.065 15.398 1.00 89.69 116 ASN A N 1
ATOM 867 C CA . ASN A 1 116 ? -12.468 -3.160 14.552 1.00 89.69 116 ASN A CA 1
ATOM 868 C C . ASN A 1 116 ? -11.167 -2.735 15.250 1.00 89.69 116 ASN A C 1
ATOM 870 O O . ASN A 1 116 ? -10.192 -2.341 14.603 1.00 89.69 116 ASN A O 1
ATOM 874 N N . PHE A 1 117 ? -11.149 -2.825 16.578 1.00 90.44 117 PHE A N 1
ATOM 875 C CA . PHE A 1 117 ? -9.936 -2.741 17.380 1.00 90.44 117 PHE A CA 1
ATOM 876 C C . PHE A 1 117 ? -9.452 -4.157 17.703 1.00 90.44 117 PHE A C 1
ATOM 878 O O . PHE A 1 117 ? -10.280 -5.009 18.020 1.00 90.44 117 PHE A O 1
ATOM 885 N N . PRO A 1 118 ? -8.136 -4.421 17.637 1.00 89.06 118 PRO A N 1
ATOM 886 C CA . PRO A 1 118 ? -7.571 -5.632 18.217 1.00 89.06 118 PRO A CA 1
ATOM 887 C C . PRO A 1 118 ? -7.937 -5.757 19.700 1.00 89.06 118 PRO A C 1
ATOM 889 O O . PRO A 1 118 ? -7.984 -4.746 20.409 1.00 89.06 118 PRO A O 1
ATOM 892 N N . ASP A 1 119 ? -8.139 -6.985 20.166 1.00 92.06 119 ASP A N 1
ATOM 893 C CA . ASP A 1 119 ? -8.294 -7.267 21.593 1.00 92.06 119 ASP A CA 1
ATOM 894 C C . ASP A 1 119 ? -7.074 -6.765 22.385 1.00 92.06 119 ASP A C 1
ATOM 896 O O . ASP A 1 119 ? -5.943 -6.780 21.889 1.00 92.06 119 ASP A O 1
ATOM 900 N N . GLY A 1 120 ? -7.311 -6.230 23.581 1.00 92.88 120 GLY A N 1
ATOM 901 C CA . GLY A 1 120 ? -6.284 -5.594 24.408 1.00 92.88 120 GLY A CA 1
ATOM 902 C C . GLY A 1 120 ? -5.813 -4.217 23.920 1.00 92.88 120 GLY A C 1
ATOM 903 O O . GLY A 1 120 ? -4.875 -3.658 24.490 1.00 92.88 120 GLY A O 1
ATOM 904 N N . SER A 1 121 ? -6.435 -3.627 22.890 1.00 93.81 121 SER A N 1
ATOM 905 C CA . SER A 1 121 ? -6.094 -2.263 22.456 1.00 93.81 121 SER A CA 1
ATOM 906 C C . SER A 1 121 ? -6.306 -1.256 23.589 1.00 93.81 121 SER A C 1
ATOM 908 O O . SER A 1 121 ? -7.409 -1.146 24.125 1.00 93.81 121 SER A O 1
ATOM 910 N N . ALA A 1 122 ? -5.272 -0.480 23.917 1.00 94.50 122 ALA A N 1
ATOM 911 C CA . ALA A 1 122 ? -5.376 0.607 24.884 1.00 94.50 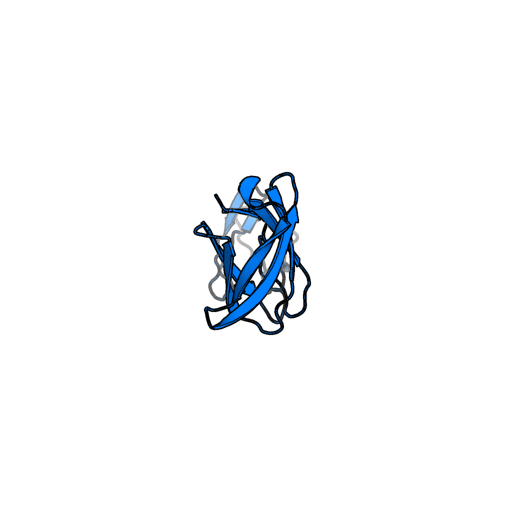122 ALA A CA 1
ATOM 912 C C . ALA A 1 122 ? -6.186 1.777 24.309 1.00 94.50 122 ALA A C 1
ATOM 914 O O . ALA A 1 122 ? -5.942 2.239 23.191 1.00 94.50 122 ALA A O 1
ATOM 915 N N . LEU A 1 123 ? -7.123 2.283 25.102 1.00 93.50 123 LEU A N 1
ATOM 916 C CA . LEU A 1 123 ? -7.915 3.470 24.811 1.00 93.50 123 LEU A CA 1
ATOM 917 C C . LEU A 1 123 ? -7.573 4.576 25.810 1.00 93.50 123 LEU A C 1
ATOM 919 O O . LEU A 1 123 ? -7.014 4.328 26.877 1.00 93.50 123 LEU A O 1
ATOM 923 N N . ILE A 1 124 ? -7.943 5.810 25.475 1.00 93.88 124 ILE A N 1
ATOM 924 C CA . ILE A 1 124 ? -7.852 6.948 26.389 1.00 93.88 124 ILE A CA 1
ATOM 925 C C . ILE A 1 124 ? -9.210 7.639 26.405 1.00 93.88 124 ILE A C 1
ATOM 927 O O . ILE A 1 124 ? -9.699 8.088 25.368 1.00 93.88 124 ILE A O 1
ATOM 931 N N . LEU A 1 125 ? -9.813 7.725 27.587 1.00 91.75 125 LEU A N 1
ATOM 932 C CA . LEU A 1 125 ? -10.982 8.558 27.820 1.00 91.75 125 LEU A CA 1
ATOM 933 C C . LEU A 1 125 ? -10.504 9.963 28.171 1.00 91.75 125 LEU A C 1
ATOM 935 O O . LEU A 1 125 ? -9.763 10.126 29.140 1.00 91.75 125 LEU A O 1
ATOM 939 N N . ARG A 1 126 ? -10.947 10.964 27.409 1.00 93.19 126 ARG A N 1
ATOM 940 C CA . ARG A 1 126 ? -10.613 12.369 27.654 1.00 93.19 126 ARG A CA 1
ATOM 941 C C . ARG A 1 126 ? -11.843 13.207 27.966 1.00 93.19 126 ARG A C 1
ATOM 943 O O . ARG A 1 126 ? -12.861 13.054 27.295 1.00 93.19 126 ARG A O 1
ATOM 950 N N . ALA A 1 127 ? -11.709 14.132 28.911 1.00 89.19 127 ALA A N 1
ATOM 951 C CA . ALA A 1 127 ? -12.594 15.288 29.027 1.00 89.19 127 ALA A CA 1
ATOM 952 C C . ALA A 1 127 ? -12.071 16.413 28.135 1.00 89.19 127 ALA A C 1
ATOM 954 O O . ALA A 1 127 ? -10.868 16.692 28.129 1.00 89.19 127 ALA A O 1
ATOM 955 N N . ASP A 1 128 ? -12.974 17.014 27.359 1.00 90.75 128 ASP A N 1
ATOM 956 C CA . ASP A 1 128 ? -12.717 18.186 26.510 1.00 90.75 128 ASP A CA 1
ATOM 957 C C . ASP A 1 128 ? -11.508 18.035 25.575 1.00 90.75 128 ASP A C 1
ATOM 959 O O . ASP A 1 128 ? -10.889 19.008 25.160 1.00 90.75 128 ASP A O 1
ATOM 963 N N . GLN A 1 129 ? -11.154 16.784 25.256 1.00 87.38 129 GLN A N 1
ATOM 964 C CA . GLN A 1 129 ? -9.956 16.392 24.504 1.00 87.38 129 GLN A CA 1
ATOM 965 C C . GLN A 1 129 ? -8.615 16.804 25.143 1.00 87.38 129 GLN A C 1
ATOM 967 O O . GLN A 1 129 ? -7.566 16.571 24.540 1.00 87.38 129 GLN A O 1
ATOM 972 N N . GLN A 1 130 ? -8.630 17.341 26.363 1.00 93.00 130 GLN A N 1
ATOM 973 C CA . GLN A 1 130 ? -7.463 17.904 27.044 1.00 93.00 130 GLN A CA 1
ATOM 974 C C . GLN A 1 130 ? -7.009 17.064 28.238 1.00 93.00 130 GLN A C 1
ATOM 976 O O . GLN A 1 130 ? -5.809 16.897 28.444 1.00 93.00 130 GLN A O 1
ATOM 981 N N . PHE A 1 131 ? -7.950 16.517 29.008 1.00 91.06 131 PHE A N 1
ATOM 982 C CA . PHE A 1 131 ? -7.641 15.837 30.265 1.00 91.06 131 PHE A CA 1
ATOM 983 C C . PHE A 1 131 ? -7.868 14.337 30.139 1.00 91.06 131 PHE A C 1
ATOM 985 O O . PHE A 1 131 ? -8.996 13.901 29.918 1.00 91.06 131 PHE A O 1
ATOM 992 N N . ASP A 1 132 ? -6.810 13.548 30.307 1.00 94.06 132 ASP A N 1
ATOM 993 C CA . ASP A 1 132 ? -6.902 12.090 30.370 1.00 94.06 132 ASP A CA 1
ATOM 994 C C . ASP A 1 132 ? -7.584 11.674 31.685 1.00 94.06 132 ASP A C 1
ATOM 996 O O . ASP A 1 132 ? -7.049 11.883 32.772 1.00 94.06 132 ASP A O 1
ATOM 1000 N N . LEU A 1 133 ? -8.770 11.075 31.582 1.00 90.81 133 LEU A N 1
ATOM 1001 C CA . LEU A 1 133 ? -9.569 10.624 32.724 1.00 90.81 133 LEU A CA 1
ATOM 1002 C C . LEU A 1 133 ? -9.308 9.159 33.074 1.00 90.81 133 LEU A C 1
ATOM 1004 O O . LEU A 1 133 ? -9.279 8.787 34.243 1.00 90.81 133 LEU A O 1
ATOM 1008 N N . ALA A 1 134 ? -9.169 8.310 32.054 1.00 92.31 134 ALA A N 1
ATOM 1009 C CA . ALA A 1 134 ? -8.993 6.872 32.220 1.00 92.31 134 ALA A CA 1
ATOM 1010 C C . ALA A 1 134 ? -8.319 6.248 30.995 1.00 92.31 134 ALA A C 1
ATOM 1012 O O . ALA A 1 134 ? -8.375 6.797 29.892 1.00 92.31 134 ALA A O 1
ATOM 1013 N N . LYS A 1 135 ? -7.721 5.068 31.186 1.00 94.12 135 LYS A N 1
ATOM 1014 C CA . LYS A 1 135 ? -7.066 4.286 30.127 1.00 94.12 135 LYS A CA 1
ATOM 1015 C C . LYS A 1 135 ? -7.610 2.854 30.089 1.00 94.12 135 LYS A C 1
ATOM 1017 O O . LYS A 1 135 ? -6.952 1.948 30.596 1.00 94.12 135 LYS A O 1
ATOM 1022 N N . PRO A 1 136 ? -8.847 2.651 29.603 1.00 93.56 136 PRO A N 1
ATOM 1023 C CA . PRO A 1 136 ? -9.420 1.317 29.508 1.00 93.56 136 PRO A CA 1
ATOM 1024 C C . PRO A 1 136 ? -8.792 0.525 28.353 1.00 93.56 136 PRO A C 1
ATOM 1026 O O . PRO A 1 136 ? -8.121 1.088 27.486 1.00 93.56 136 PRO A O 1
ATOM 1029 N N . PHE A 1 137 ? -9.057 -0.777 28.326 1.00 94.44 137 PHE A N 1
ATOM 1030 C CA . PHE A 1 137 ? -8.659 -1.671 27.241 1.00 94.44 137 PHE A CA 1
ATOM 1031 C C . PHE A 1 137 ? -9.898 -2.207 26.524 1.00 94.44 137 PHE A C 1
ATOM 1033 O O . PHE A 1 137 ? -10.961 -2.354 27.131 1.00 94.44 137 PHE A O 1
ATOM 1040 N N . VAL A 1 138 ? -9.765 -2.461 25.224 1.00 93.06 138 VAL A N 1
ATOM 1041 C CA . VAL A 1 138 ? -10.765 -3.208 24.457 1.00 93.06 138 VAL A CA 1
ATOM 1042 C C . VAL A 1 138 ? -10.710 -4.665 24.900 1.00 93.06 138 VAL A C 1
ATOM 1044 O O . VAL A 1 138 ? -9.636 -5.254 24.855 1.00 93.06 138 VAL A O 1
ATOM 1047 N N . ASN A 1 139 ? -11.859 -5.214 25.289 1.00 86.25 139 ASN A N 1
ATOM 1048 C CA . ASN A 1 139 ? -12.038 -6.638 25.555 1.00 86.25 139 ASN A CA 1
ATOM 1049 C C . ASN A 1 139 ? -13.000 -7.188 24.492 1.00 86.25 139 ASN A C 1
ATOM 1051 O O . ASN A 1 139 ? -14.060 -6.584 24.285 1.00 86.25 139 ASN A O 1
ATOM 1055 N N . ALA A 1 140 ? -12.607 -8.263 23.808 1.00 64.50 140 ALA A N 1
ATOM 1056 C CA . ALA A 1 140 ? -13.431 -8.962 22.815 1.00 64.50 140 ALA A CA 1
ATOM 1057 C C . ALA A 1 140 ? -14.604 -9.745 23.431 1.00 64.50 140 ALA A C 1
ATOM 1059 O O . ALA A 1 140 ? -14.458 -10.270 24.560 1.00 64.50 140 ALA A O 1
#

Radius of gyration: 24.54 Å; chains: 1; bounding box: 46×33×71 Å

Sequence (140 aa):
MLQITQSPQAPVLVQQRFSILGVASPSYAGSNLMMTIDGQFRATGPVIDVDGTWQVDFLFQQAGNRRLKLEVGTDSAELTIPVVATAPQARQLRFTQVPTRLPVLQSATVGGTAANFPDGSALILRADQQFDLAKPFVNA

Foldseek 3Di:
DWDWPDDDPDAAEAVDKDKIKTFDPLVQAQPWKWKDKPNPDIDTAFGQHNRRITMGIDGHNDFDFIKIWIDDDHDIDIDTHGYDNDDQDDWDKDWPDDDPDDDPPDDDDTHIDIPSDPFQDWDFDDDVVPHTDDIDGDHD

pLDDT: mean 93.63, std 4.89, range [64.5, 98.5]

Secondary structure (DSSP, 8-state):
-EEEEE--SSPEETT--EEEEEEE-GGGTTPEEEEEETTTEEEEEEEPPTTSEEEEEE--SS-EEEEEEEEETTEEEEEEEEEESSPPPPPEEEEEE--S---TT-----EEEEESPPTT-B--EEETTTEEEE--B---